Protein AF-A0A7C3SW52-F1 (afdb_monomer_lite)

Secondary structure (DSSP, 8-state):
-PPPHHHHHHHHHHHHHTT--HHHHHHHTTS-HHHHHHHHTT---STHHHHHHHHHHHHHHHHHHHHHHHHHHHHT--

Foldseek 3Di:
DKDDLVLLVVLVVLCVVLVHDLCNLCVVLVHDSVVSVCLSVVVDTDDVSVVVSVSSVVSSVVVVVVSVVVVVCVVVPD

Structure (mmCIF, N/CA/C/O backbone):
data_AF-A0A7C3SW52-F1
#
_entry.id   AF-A0A7C3SW52-F1
#
loop_
_atom_site.group_PDB
_atom_site.id
_atom_site.type_symbol
_atom_site.label_atom_id
_atom_site.label_alt_id
_atom_site.label_comp_id
_atom_site.label_asym_id
_atom_site.label_entity_id
_atom_site.label_seq_id
_atom_site.pdbx_PDB_ins_code
_atom_site.Cartn_x
_atom_site.Cartn_y
_atom_site.Cartn_z
_atom_site.occupancy
_atom_site.B_iso_or_equiv
_atom_site.auth_seq_id
_atom_site.auth_comp_id
_atom_site.auth_asym_id
_atom_site.auth_atom_id
_atom_site.pdbx_PDB_model_num
ATOM 1 N N . MET A 1 1 ? 22.021 -0.199 -3.405 1.00 52.62 1 MET A N 1
ATOM 2 C CA . MET A 1 1 ? 21.519 -1.537 -3.020 1.00 52.62 1 MET A CA 1
ATOM 3 C C . MET A 1 1 ? 20.307 -1.888 -3.870 1.00 52.62 1 MET A C 1
ATOM 5 O O . MET A 1 1 ? 19.452 -1.019 -4.021 1.00 52.62 1 MET A O 1
ATOM 9 N N . PRO A 1 2 ? 20.216 -3.106 -4.430 1.00 60.25 2 PRO A N 1
ATOM 10 C CA . PRO A 1 2 ? 18.977 -3.590 -5.032 1.00 60.25 2 PRO A CA 1
ATOM 11 C C . PRO A 1 2 ? 17.890 -3.710 -3.955 1.00 60.25 2 PRO A C 1
ATOM 13 O O . PRO A 1 2 ? 18.175 -4.058 -2.808 1.00 60.25 2 PRO A O 1
ATOM 16 N N . LEU A 1 3 ? 16.650 -3.371 -4.306 1.00 65.69 3 LEU A N 1
ATOM 17 C CA . LEU A 1 3 ? 15.516 -3.549 -3.409 1.00 65.69 3 LEU A CA 1
ATOM 18 C C . LEU A 1 3 ? 15.237 -5.050 -3.266 1.00 65.69 3 LEU A C 1
ATOM 20 O O . LEU A 1 3 ? 14.976 -5.720 -4.263 1.00 65.69 3 LEU A O 1
ATOM 24 N N . ASP A 1 4 ? 15.303 -5.566 -2.040 1.00 76.25 4 ASP A N 1
ATOM 25 C CA . ASP A 1 4 ? 14.988 -6.966 -1.759 1.00 76.25 4 ASP A CA 1
ATOM 26 C C . ASP A 1 4 ? 13.480 -7.209 -1.947 1.00 76.25 4 ASP A C 1
ATOM 28 O O . ASP A 1 4 ? 12.645 -6.497 -1.379 1.00 76.25 4 ASP A O 1
ATOM 32 N N . ARG A 1 5 ? 13.133 -8.237 -2.729 1.00 77.31 5 ARG A N 1
ATOM 33 C CA . ARG A 1 5 ? 11.760 -8.708 -2.948 1.00 77.31 5 ARG A CA 1
ATOM 34 C C . ARG A 1 5 ? 11.032 -8.977 -1.627 1.00 77.31 5 ARG A C 1
ATOM 36 O O . ARG A 1 5 ? 9.832 -8.721 -1.539 1.00 77.31 5 ARG A O 1
ATOM 43 N N . ASN A 1 6 ? 11.755 -9.402 -0.589 1.00 85.00 6 ASN A N 1
ATOM 44 C CA . ASN A 1 6 ? 11.202 -9.627 0.747 1.00 85.00 6 ASN A CA 1
ATOM 45 C C . ASN A 1 6 ? 10.588 -8.359 1.356 1.00 85.00 6 ASN A C 1
ATOM 47 O O . ASN A 1 6 ? 9.556 -8.431 2.020 1.00 85.00 6 ASN A O 1
ATOM 51 N N . LYS A 1 7 ? 11.176 -7.184 1.095 1.00 86.56 7 LYS A N 1
ATOM 52 C CA . LYS A 1 7 ? 10.668 -5.908 1.619 1.00 86.56 7 LYS A CA 1
ATOM 53 C C . LYS A 1 7 ? 9.326 -5.527 0.995 1.00 86.56 7 LYS A C 1
ATOM 55 O O . LYS A 1 7 ? 8.433 -5.056 1.691 1.00 86.56 7 LYS A O 1
ATOM 60 N N . ILE A 1 8 ? 9.168 -5.756 -0.308 1.00 88.62 8 ILE A N 1
ATOM 61 C CA . ILE A 1 8 ? 7.897 -5.527 -1.010 1.00 88.62 8 ILE A CA 1
ATOM 62 C C . ILE A 1 8 ? 6.827 -6.510 -0.527 1.00 88.62 8 ILE A C 1
ATOM 64 O O . ILE A 1 8 ? 5.689 -6.110 -0.288 1.00 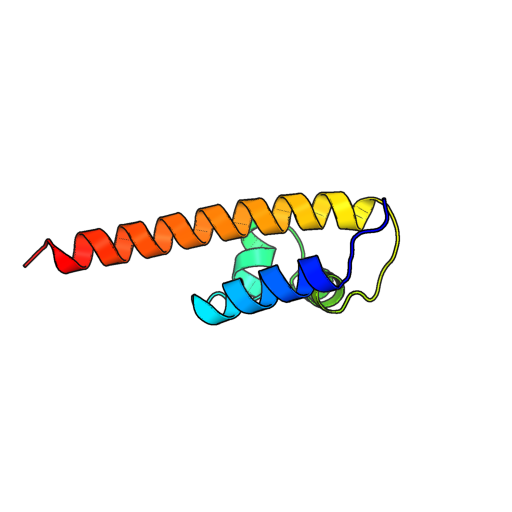88.62 8 ILE A O 1
ATOM 68 N N . GLU A 1 9 ? 7.190 -7.781 -0.335 1.00 90.12 9 GLU A N 1
ATOM 69 C CA . GLU A 1 9 ? 6.247 -8.787 0.157 1.00 90.12 9 GLU A CA 1
ATOM 70 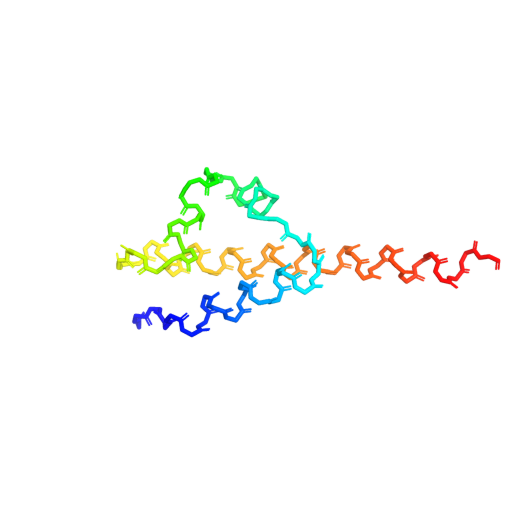C C . GLU A 1 9 ? 5.780 -8.477 1.590 1.00 90.12 9 GLU A C 1
ATOM 72 O O . GLU A 1 9 ? 4.609 -8.685 1.903 1.00 90.12 9 GLU A O 1
ATOM 77 N N . ALA A 1 10 ? 6.650 -7.915 2.438 1.00 92.38 10 ALA A N 1
ATOM 78 C CA . ALA A 1 10 ? 6.271 -7.439 3.767 1.00 92.38 10 ALA A CA 1
ATOM 79 C C . ALA A 1 10 ? 5.207 -6.329 3.696 1.00 92.38 10 ALA A C 1
ATOM 81 O O . ALA A 1 10 ? 4.142 -6.481 4.291 1.00 92.38 10 ALA A O 1
ATOM 82 N N . LEU A 1 11 ? 5.428 -5.276 2.897 1.00 93.38 11 LEU A N 1
ATOM 83 C CA . LEU A 1 11 ? 4.442 -4.196 2.725 1.00 93.38 11 LEU A CA 1
ATOM 84 C C . LEU A 1 11 ? 3.100 -4.716 2.192 1.00 93.38 11 LEU A C 1
ATOM 86 O O . LEU A 1 11 ? 2.035 -4.328 2.670 1.00 93.38 11 LEU A O 1
ATOM 90 N N . LYS A 1 12 ? 3.142 -5.646 1.235 1.00 94.56 12 LYS A N 1
ATOM 91 C CA . LYS A 1 12 ? 1.950 -6.283 0.668 1.00 94.56 12 LYS A CA 1
ATOM 92 C C . LYS A 1 12 ? 1.165 -7.082 1.711 1.00 94.56 12 LYS A C 1
ATOM 94 O O . LYS A 1 12 ? -0.067 -7.058 1.686 1.00 94.56 12 LYS A O 1
ATOM 99 N N . ARG A 1 13 ? 1.847 -7.798 2.612 1.00 95.56 13 ARG A N 1
ATOM 100 C CA . ARG A 1 13 ? 1.205 -8.515 3.727 1.00 95.56 13 ARG A CA 1
ATOM 101 C C . ARG A 1 13 ? 0.537 -7.541 4.687 1.00 95.56 13 ARG A C 1
ATOM 103 O O . ARG A 1 13 ? -0.644 -7.722 4.964 1.00 95.56 13 ARG A O 1
ATOM 110 N N . THR A 1 14 ? 1.243 -6.491 5.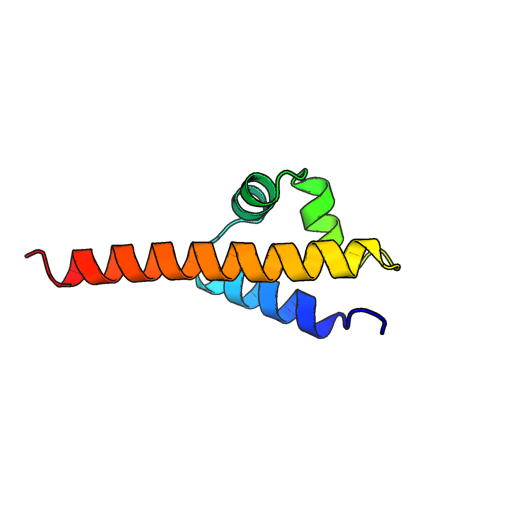107 1.00 96.31 14 THR A N 1
ATOM 111 C CA . THR A 1 14 ? 0.687 -5.451 5.984 1.00 96.31 14 THR A CA 1
ATOM 112 C C . THR A 1 14 ? -0.543 -4.805 5.352 1.00 96.31 14 THR A C 1
ATOM 114 O O . THR A 1 14 ? -1.611 -4.797 5.949 1.00 96.31 14 THR A O 1
ATOM 117 N N . ARG A 1 15 ? -0.451 -4.380 4.088 1.00 96.50 15 ARG A N 1
ATOM 118 C CA . ARG A 1 15 ? -1.578 -3.799 3.347 1.00 96.50 15 ARG A CA 1
ATOM 119 C C . ARG A 1 15 ? -2.816 -4.701 3.370 1.00 96.50 15 ARG A C 1
ATOM 121 O O . ARG A 1 15 ? -3.921 -4.224 3.597 1.00 96.50 15 ARG A O 1
ATOM 128 N N . ARG A 1 16 ? -2.637 -6.003 3.134 1.00 96.44 16 ARG A N 1
ATOM 129 C CA . ARG A 1 16 ? -3.738 -6.978 3.170 1.00 96.44 16 ARG A CA 1
ATOM 130 C C . ARG A 1 16 ? -4.311 -7.168 4.574 1.00 96.44 16 ARG A C 1
ATOM 132 O O . ARG A 1 16 ? -5.519 -7.333 4.680 1.00 96.44 16 ARG A O 1
ATOM 139 N N . ALA A 1 17 ? -3.476 -7.143 5.612 1.00 96.88 17 ALA A N 1
ATOM 140 C CA . ALA A 1 17 ? -3.914 -7.294 6.999 1.00 96.88 17 ALA A CA 1
ATOM 141 C C . ALA A 1 17 ? -4.849 -6.154 7.441 1.00 96.88 17 ALA A C 1
ATOM 143 O O . ALA A 1 17 ? -5.838 -6.415 8.111 1.00 96.88 17 ALA A O 1
ATOM 144 N N . TYR A 1 18 ? -4.590 -4.928 6.979 1.00 95.75 18 TYR A N 1
ATOM 145 C CA . TYR A 1 18 ? -5.435 -3.752 7.236 1.00 95.75 18 TYR A CA 1
ATOM 146 C C . TYR A 1 18 ? -6.581 -3.576 6.220 1.00 95.75 18 TYR A C 1
ATOM 148 O O . TYR A 1 18 ? -7.229 -2.536 6.184 1.00 95.75 18 TYR A O 1
ATOM 156 N N . GLY A 1 19 ? -6.830 -4.560 5.346 1.00 96.56 19 GLY A N 1
ATOM 157 C CA . GLY A 1 19 ? -7.917 -4.492 4.360 1.00 96.56 19 GLY A CA 1
ATOM 158 C C . GLY A 1 19 ? -7.718 -3.464 3.237 1.00 96.56 19 GLY A C 1
ATOM 159 O O . GLY A 1 19 ? -8.640 -3.216 2.465 1.00 96.56 19 GLY A O 1
ATOM 160 N N . ILE A 1 20 ? -6.520 -2.896 3.094 1.00 97.12 20 ILE A N 1
ATOM 161 C CA . ILE A 1 20 ? -6.223 -1.849 2.114 1.00 97.12 20 ILE A CA 1
ATOM 162 C C . ILE A 1 20 ? -6.048 -2.468 0.717 1.00 97.12 20 ILE A C 1
ATOM 164 O O . ILE A 1 20 ? -5.310 -3.440 0.515 1.00 97.12 20 ILE A O 1
ATOM 168 N N . SER A 1 21 ? -6.674 -1.896 -0.309 1.00 96.75 21 SER A N 1
ATOM 169 C CA . SER A 1 21 ? -6.556 -2.364 -1.694 1.00 96.75 21 SER A CA 1
ATOM 170 C C . SER A 1 21 ? -5.341 -1.775 -2.432 1.00 96.75 21 SER A C 1
ATOM 172 O O . SER A 1 21 ? -4.809 -0.720 -2.095 1.00 96.75 21 SER A O 1
ATOM 174 N N . GLN A 1 22 ? -4.906 -2.435 -3.515 1.00 96.25 22 GLN A N 1
ATOM 175 C CA . GLN A 1 22 ? -3.869 -1.886 -4.408 1.00 96.25 22 GLN A CA 1
ATOM 176 C C . GLN A 1 22 ? -4.290 -0.549 -5.039 1.00 96.25 22 GLN A C 1
ATOM 178 O O . GLN A 1 22 ? -3.442 0.289 -5.330 1.00 96.25 22 GLN A O 1
ATOM 183 N N . ALA A 1 23 ? -5.589 -0.370 -5.299 1.00 96.62 23 ALA A N 1
ATOM 184 C CA . ALA A 1 23 ? -6.117 0.830 -5.937 1.00 96.62 23 ALA A CA 1
ATOM 185 C C . ALA A 1 23 ? -6.034 2.048 -5.009 1.00 96.62 23 ALA A C 1
ATOM 187 O O . ALA A 1 23 ? -5.667 3.127 -5.467 1.00 96.62 23 ALA A O 1
ATOM 188 N N . GLU A 1 24 ? -6.312 1.870 -3.717 1.00 96.81 24 GLU A N 1
ATOM 189 C CA . GLU A 1 24 ? -6.220 2.947 -2.727 1.00 96.81 24 GLU A CA 1
ATOM 190 C C . GLU A 1 24 ? -4.785 3.438 -2.555 1.00 96.81 24 GLU A C 1
ATOM 192 O O . GLU A 1 24 ? -4.528 4.640 -2.648 1.00 96.81 24 GLU A O 1
ATOM 197 N N . VAL A 1 25 ? -3.836 2.511 -2.408 1.00 96.62 25 VAL A N 1
ATOM 198 C CA . VAL A 1 25 ? -2.417 2.868 -2.303 1.00 96.62 25 VAL A CA 1
ATOM 199 C C . VAL A 1 25 ? -1.926 3.532 -3.589 1.00 96.62 25 VAL A C 1
ATOM 201 O O . VAL A 1 25 ? -1.282 4.577 -3.533 1.00 96.62 25 VAL A O 1
ATOM 204 N N . ALA A 1 26 ? -2.261 2.978 -4.760 1.00 95.56 26 ALA A N 1
ATOM 205 C CA . ALA A 1 26 ? -1.869 3.557 -6.044 1.00 95.56 26 ALA A CA 1
ATOM 206 C C . ALA A 1 26 ? -2.407 4.988 -6.221 1.00 95.56 26 ALA A C 1
ATOM 208 O O . ALA A 1 26 ? -1.665 5.869 -6.658 1.00 95.56 26 ALA A O 1
ATOM 209 N N . LYS A 1 27 ? -3.663 5.229 -5.817 1.00 96.75 27 LYS A N 1
ATOM 210 C CA . LYS A 1 27 ? -4.291 6.555 -5.835 1.00 96.75 27 LYS A CA 1
ATOM 211 C C . LYS A 1 27 ? -3.535 7.543 -4.945 1.00 96.75 27 LYS A C 1
ATOM 213 O O . LYS A 1 27 ? -3.209 8.627 -5.419 1.00 96.75 27 LYS A O 1
ATOM 218 N N . ARG A 1 28 ? -3.206 7.169 -3.702 1.00 95.38 28 ARG A N 1
ATOM 219 C CA . ARG A 1 28 ? -2.428 8.021 -2.779 1.00 95.38 28 ARG A CA 1
ATOM 220 C C . ARG A 1 28 ? -1.007 8.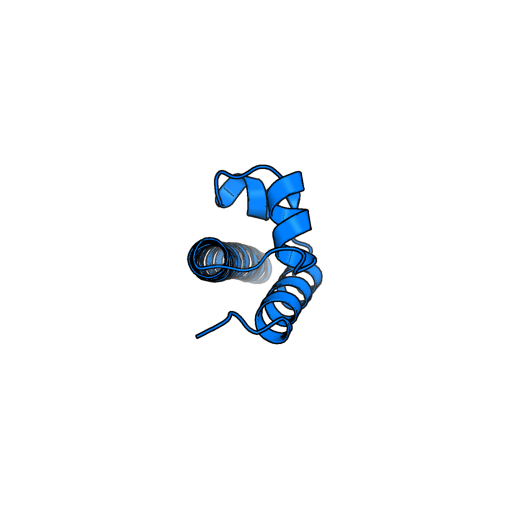280 -3.276 1.00 95.38 28 ARG A C 1
ATOM 222 O O . ARG A 1 28 ? -0.500 9.388 -3.167 1.00 95.38 28 ARG A O 1
ATOM 229 N N . MET A 1 29 ? -0.382 7.282 -3.892 1.00 94.06 29 MET A N 1
ATOM 230 C CA . MET A 1 29 ? 0.941 7.417 -4.500 1.00 94.06 29 MET A CA 1
ATOM 231 C C . MET A 1 29 ? 0.942 8.213 -5.819 1.00 94.06 29 MET A C 1
ATOM 233 O O . MET A 1 29 ? 2.024 8.466 -6.353 1.00 94.06 29 MET A O 1
ATOM 237 N N . GLY A 1 30 ? -0.224 8.568 -6.372 1.00 95.06 30 GLY A N 1
ATOM 238 C CA . GLY A 1 30 ? -0.337 9.281 -7.648 1.00 95.06 30 GLY A CA 1
ATOM 239 C C . GLY A 1 30 ? 0.114 8.460 -8.863 1.00 95.06 30 GLY A C 1
ATOM 240 O O . GLY A 1 30 ? 0.625 9.017 -9.831 1.00 95.06 30 GLY A O 1
ATOM 241 N N . ILE A 1 31 ? -0.028 7.132 -8.815 1.00 92.62 31 ILE A N 1
ATOM 242 C CA . ILE A 1 31 ? 0.383 6.201 -9.882 1.00 92.62 31 ILE A CA 1
ATOM 243 C C . ILE A 1 31 ? -0.785 5.316 -10.321 1.00 92.62 31 ILE A C 1
ATOM 245 O O . ILE A 1 31 ? -1.790 5.172 -9.627 1.00 92.62 31 ILE A O 1
ATOM 249 N N . SER A 1 32 ? -0.657 4.669 -11.480 1.00 94.06 32 SER A N 1
ATOM 250 C CA . SER A 1 32 ? -1.690 3.739 -11.938 1.00 94.06 32 SER A CA 1
ATOM 251 C C . SER A 1 32 ? -1.698 2.444 -11.117 1.00 94.06 32 SER A C 1
ATOM 253 O O . SER A 1 32 ? -0.651 1.919 -10.725 1.00 94.06 32 SER A O 1
ATOM 255 N N . ARG A 1 33 ? -2.888 1.856 -10.929 1.00 94.56 33 ARG A N 1
ATOM 256 C CA . ARG A 1 33 ? -3.050 0.540 -10.282 1.00 94.56 33 ARG A CA 1
ATOM 257 C C . ARG A 1 33 ? -2.216 -0.546 -10.969 1.00 94.56 33 ARG A C 1
ATOM 259 O O . ARG A 1 33 ? -1.631 -1.388 -10.300 1.00 94.56 33 ARG A O 1
ATOM 266 N N . CYS A 1 34 ? -2.136 -0.531 -12.302 1.00 90.81 34 CYS A N 1
ATOM 267 C CA . CYS A 1 34 ? -1.348 -1.505 -13.067 1.00 90.81 34 CYS A CA 1
ATOM 268 C C . CYS A 1 34 ? 0.160 -1.362 -12.809 1.00 90.81 34 CYS A C 1
ATOM 270 O O . CYS A 1 34 ? 0.870 -2.366 -12.708 1.00 90.81 34 CYS A O 1
ATOM 272 N N . PHE A 1 35 ? 0.648 -0.127 -12.654 1.00 89.56 35 PHE A N 1
ATOM 273 C CA . PHE A 1 35 ? 2.031 0.127 -12.258 1.00 89.56 35 PHE A CA 1
ATOM 274 C C . PHE A 1 35 ? 2.296 -0.371 -10.832 1.00 89.56 35 PHE A C 1
ATOM 276 O O . PHE A 1 35 ? 3.282 -1.068 -10.608 1.00 89.56 35 PHE A O 1
ATOM 283 N N . PHE A 1 36 ? 1.379 -0.113 -9.896 1.00 92.00 36 PHE A N 1
ATOM 284 C CA . PHE A 1 36 ? 1.477 -0.618 -8.525 1.00 92.00 36 PHE A CA 1
ATOM 285 C C . PHE A 1 36 ? 1.430 -2.155 -8.445 1.00 92.00 36 PHE A C 1
ATOM 287 O O . PHE A 1 36 ? 2.222 -2.768 -7.736 1.00 92.00 36 PHE A O 1
ATOM 294 N N . ALA A 1 37 ? 0.570 -2.812 -9.225 1.00 91.00 37 ALA A N 1
ATOM 295 C CA . ALA A 1 37 ? 0.533 -4.273 -9.296 1.00 91.00 37 ALA A CA 1
ATOM 296 C C . ALA A 1 37 ? 1.864 -4.857 -9.809 1.00 91.00 37 ALA A C 1
ATOM 298 O O . ALA A 1 37 ? 2.337 -5.865 -9.289 1.00 91.00 37 ALA A O 1
ATOM 299 N N . SER A 1 38 ? 2.497 -4.186 -10.780 1.00 87.81 38 SER A N 1
ATOM 300 C CA . SER A 1 38 ? 3.832 -4.557 -11.276 1.00 87.81 38 SER A CA 1
ATOM 301 C C . SER A 1 38 ? 4.937 -4.324 -10.234 1.00 87.81 38 SER A C 1
ATOM 303 O O . SER A 1 38 ? 5.943 -5.034 -10.225 1.00 87.81 38 SER A O 1
ATOM 305 N N . LEU A 1 39 ? 4.766 -3.315 -9.370 1.00 86.81 39 LEU A N 1
ATOM 306 C CA . LEU A 1 39 ? 5.663 -3.029 -8.250 1.00 86.81 39 LEU A CA 1
ATOM 307 C C . LEU A 1 39 ? 5.603 -4.163 -7.218 1.00 86.81 39 LEU A C 1
ATOM 309 O O . LEU A 1 39 ? 6.643 -4.706 -6.856 1.00 86.81 39 LEU A O 1
ATOM 313 N N . GLU A 1 40 ? 4.398 -4.567 -6.802 1.00 89.19 40 GLU A N 1
ATOM 314 C CA . GLU A 1 40 ? 4.206 -5.679 -5.858 1.00 89.19 40 GLU A CA 1
ATOM 315 C C . GLU A 1 40 ? 4.643 -7.038 -6.427 1.00 89.19 40 GLU A C 1
ATOM 317 O O . GLU A 1 40 ? 5.045 -7.920 -5.671 1.00 89.19 40 GLU A O 1
ATOM 322 N N . SER A 1 41 ? 4.586 -7.231 -7.749 1.00 84.06 41 SER A N 1
ATOM 323 C CA . SER A 1 41 ? 5.018 -8.484 -8.379 1.00 84.06 41 SER A CA 1
ATOM 324 C C . SER A 1 41 ? 6.541 -8.620 -8.493 1.00 84.06 41 SER A C 1
ATOM 326 O O . SER A 1 41 ? 7.026 -9.705 -8.811 1.00 84.06 41 SER A O 1
ATOM 328 N N . GLY A 1 42 ? 7.302 -7.546 -8.244 1.00 72.44 42 GLY A N 1
ATOM 329 C CA . GLY A 1 42 ? 8.763 -7.536 -8.362 1.00 72.44 42 GLY A CA 1
ATOM 330 C C . GLY A 1 42 ? 9.269 -7.671 -9.804 1.00 72.44 42 GLY A C 1
ATOM 331 O O . GLY A 1 42 ? 10.414 -8.051 -10.016 1.00 72.44 42 GLY A O 1
ATOM 332 N N . ALA A 1 43 ? 8.427 -7.376 -10.801 1.00 67.06 43 ALA A N 1
ATOM 333 C CA . ALA A 1 43 ? 8.716 -7.627 -12.218 1.00 67.06 43 ALA A CA 1
ATOM 334 C C . ALA A 1 43 ? 9.671 -6.605 -12.869 1.00 67.06 43 ALA A C 1
ATOM 336 O O . ALA A 1 43 ? 9.872 -6.637 -14.081 1.00 67.06 43 ALA A O 1
ATOM 337 N N . ARG A 1 44 ? 10.239 -5.664 -12.107 1.00 62.31 44 ARG A N 1
ATOM 338 C CA . ARG A 1 44 ? 11.147 -4.637 -12.633 1.00 62.31 44 ARG A CA 1
ATOM 339 C C . ARG A 1 44 ? 12.396 -4.530 -11.756 1.00 62.31 44 ARG A C 1
ATOM 341 O O . ARG A 1 44 ? 12.340 -4.789 -10.557 1.00 62.31 44 ARG A O 1
ATOM 348 N N . THR A 1 45 ? 13.508 -4.109 -12.349 1.00 57.09 45 THR A N 1
ATOM 349 C CA . THR A 1 45 ? 14.756 -3.723 -11.670 1.00 57.09 45 THR A CA 1
ATOM 350 C C . THR A 1 45 ? 15.059 -2.244 -11.931 1.00 57.09 45 THR A C 1
ATOM 352 O O . THR A 1 45 ? 14.536 -1.666 -12.882 1.00 57.09 45 THR A O 1
ATOM 355 N N . THR A 1 46 ? 15.936 -1.661 -11.098 1.00 64.50 46 THR A N 1
ATOM 356 C CA . THR A 1 46 ? 16.499 -0.282 -11.101 1.00 64.50 46 THR A CA 1
ATOM 357 C C . THR A 1 46 ? 15.856 0.755 -10.158 1.00 64.50 46 THR A C 1
ATOM 359 O O . THR A 1 46 ? 14.760 0.571 -9.634 1.00 64.50 46 THR A O 1
ATOM 362 N N . SER A 1 47 ? 16.614 1.835 -9.901 1.00 64.25 47 SER A N 1
ATO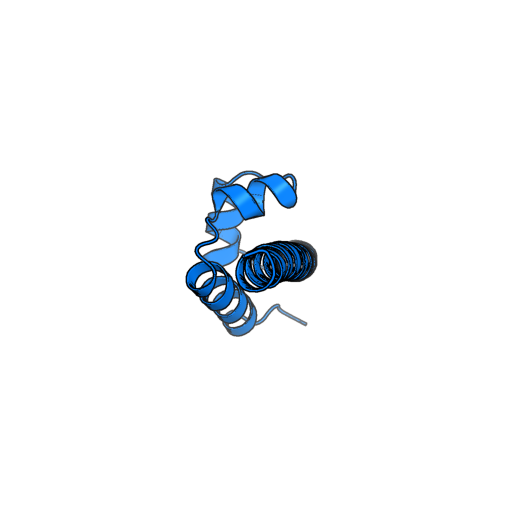M 363 C CA . SER A 1 47 ? 16.442 2.924 -8.911 1.00 64.25 47 SER A CA 1
ATOM 364 C C . SER A 1 47 ? 15.011 3.445 -8.712 1.00 64.25 47 SER A C 1
ATOM 366 O O . SER A 1 47 ? 14.597 3.739 -7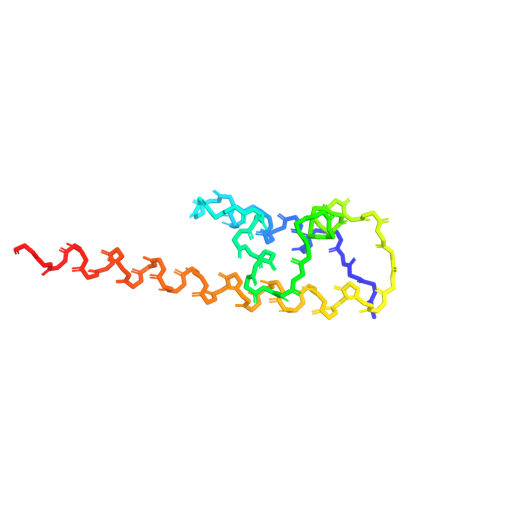.588 1.00 64.25 47 SER A O 1
ATOM 368 N N . THR A 1 48 ? 14.215 3.479 -9.779 1.00 71.88 48 THR A N 1
ATOM 369 C CA . THR A 1 48 ? 12.798 3.859 -9.745 1.00 71.88 48 THR A CA 1
ATOM 370 C C . THR A 1 48 ? 11.996 3.015 -8.744 1.00 71.88 48 THR A C 1
ATOM 372 O O . THR A 1 48 ? 11.179 3.564 -8.006 1.00 71.88 48 THR A O 1
ATOM 375 N N . LEU A 1 49 ? 12.286 1.713 -8.608 1.00 73.88 49 LEU A N 1
ATOM 376 C CA . LEU A 1 49 ? 11.663 0.869 -7.579 1.00 73.88 49 LEU A CA 1
ATOM 377 C C . LEU A 1 49 ? 11.964 1.322 -6.163 1.00 73.88 49 LEU A C 1
ATOM 379 O O . LEU A 1 49 ? 11.084 1.240 -5.317 1.00 73.88 49 LEU A O 1
ATOM 383 N N . TYR A 1 50 ? 13.184 1.781 -5.886 1.00 78.56 50 TYR A N 1
ATOM 384 C CA . TYR A 1 50 ? 13.544 2.198 -4.536 1.00 78.56 50 TYR A CA 1
ATOM 385 C C . TYR A 1 50 ? 12.749 3.441 -4.126 1.00 78.56 50 TYR A C 1
ATOM 387 O O . TYR A 1 50 ? 12.190 3.476 -3.032 1.00 78.56 50 TYR A O 1
ATOM 395 N N . LYS A 1 51 ? 12.601 4.416 -5.035 1.00 84.06 51 LYS A N 1
ATOM 396 C CA . LYS A 1 51 ? 11.742 5.589 -4.811 1.00 84.06 51 LYS A CA 1
ATOM 397 C C . LYS A 1 51 ? 10.285 5.182 -4.569 1.00 84.06 51 LYS A C 1
ATOM 399 O O . LYS A 1 51 ? 9.671 5.656 -3.617 1.00 84.06 51 LYS A O 1
ATOM 404 N N . HIS A 1 52 ? 9.734 4.295 -5.399 1.00 88.25 52 HIS A N 1
ATOM 405 C CA . HIS A 1 52 ? 8.350 3.845 -5.231 1.00 88.25 52 HIS A CA 1
ATOM 406 C C . HIS A 1 52 ? 8.150 2.963 -4.002 1.00 88.25 52 HIS A C 1
ATOM 408 O O . HIS A 1 52 ? 7.087 3.029 -3.405 1.00 88.25 52 HIS A O 1
ATOM 414 N N . TYR A 1 53 ? 9.155 2.197 -3.585 1.00 88.62 53 TYR A N 1
ATOM 415 C CA . TYR A 1 53 ? 9.129 1.451 -2.332 1.00 88.62 53 TYR A CA 1
ATOM 416 C C . TYR A 1 53 ? 9.077 2.383 -1.127 1.00 88.62 53 TYR A C 1
ATOM 418 O O . TYR A 1 53 ? 8.232 2.195 -0.261 1.00 88.62 53 TYR A O 1
ATOM 426 N N . GLN A 1 54 ? 9.947 3.396 -1.081 1.00 90.12 54 GLN A N 1
ATOM 427 C CA . GLN A 1 54 ? 9.948 4.364 0.019 1.00 90.12 54 GLN A CA 1
ATOM 428 C C . GLN A 1 54 ? 8.617 5.116 0.084 1.00 90.12 54 GLN A C 1
ATOM 430 O O . GLN A 1 54 ? 8.044 5.261 1.158 1.00 90.12 54 GLN A O 1
ATOM 435 N N . ASN A 1 55 ? 8.085 5.521 -1.073 1.00 93.88 55 ASN A N 1
ATOM 436 C CA . ASN A 1 55 ? 6.781 6.169 -1.125 1.00 93.88 55 ASN A CA 1
ATOM 437 C C . ASN A 1 55 ? 5.639 5.212 -0.737 1.00 93.88 55 ASN A C 1
ATOM 439 O O . ASN A 1 55 ? 4.746 5.611 -0.006 1.00 93.88 55 ASN A O 1
ATOM 443 N N . TYR A 1 56 ? 5.681 3.946 -1.169 1.00 93.94 56 TYR A N 1
ATOM 444 C CA . TYR A 1 56 ? 4.694 2.940 -0.769 1.00 93.94 56 TYR A CA 1
ATOM 445 C C . TYR A 1 56 ? 4.723 2.726 0.745 1.00 93.94 56 TYR A C 1
ATOM 447 O O . TYR A 1 56 ? 3.680 2.802 1.382 1.00 93.94 56 TYR A O 1
ATOM 455 N N . ARG A 1 57 ? 5.907 2.520 1.328 1.00 94.50 57 ARG A N 1
ATOM 456 C CA . ARG A 1 57 ? 6.068 2.369 2.775 1.00 94.50 57 ARG A CA 1
ATOM 457 C C . ARG A 1 57 ? 5.447 3.545 3.526 1.00 94.50 57 ARG A C 1
ATOM 459 O O . ARG A 1 57 ? 4.602 3.313 4.377 1.00 94.50 57 ARG A O 1
ATOM 466 N N . LYS A 1 58 ? 5.831 4.771 3.161 1.00 96.06 58 LYS A N 1
ATOM 467 C CA . LYS A 1 58 ? 5.329 5.992 3.795 1.00 96.06 58 LYS A CA 1
ATOM 468 C C . LYS A 1 58 ? 3.806 6.097 3.690 1.00 96.06 58 LYS A C 1
ATOM 470 O O . LYS A 1 58 ? 3.139 6.249 4.700 1.00 96.06 58 LYS A O 1
ATOM 475 N N . VAL A 1 59 ? 3.266 5.979 2.475 1.00 96.62 59 VAL A N 1
ATOM 476 C CA . VAL A 1 59 ? 1.817 6.065 2.245 1.00 96.62 59 VAL A CA 1
ATOM 477 C C . VAL A 1 59 ? 1.087 5.001 3.051 1.00 96.62 59 VAL A C 1
ATOM 479 O O . VAL A 1 59 ? 0.056 5.304 3.630 1.00 96.62 59 VAL A O 1
ATOM 482 N N . LEU A 1 60 ? 1.601 3.768 3.085 1.00 96.38 60 LEU A N 1
ATOM 483 C CA . LEU A 1 60 ? 0.979 2.671 3.815 1.00 96.38 60 LEU A CA 1
ATOM 484 C C . LEU A 1 60 ? 0.979 2.912 5.328 1.00 96.38 60 LEU A C 1
ATOM 486 O O . LEU A 1 60 ? -0.045 2.655 5.946 1.00 96.38 60 LEU A O 1
ATOM 490 N N . GLU A 1 61 ? 2.088 3.401 5.891 1.00 95.62 61 GLU A N 1
ATOM 491 C CA . GLU A 1 61 ? 2.180 3.812 7.301 1.00 95.62 61 GLU A CA 1
ATOM 492 C C . GLU A 1 61 ? 1.120 4.891 7.607 1.00 95.62 61 GLU A C 1
ATOM 494 O O . GLU A 1 61 ? 0.296 4.683 8.487 1.00 95.62 61 GLU A O 1
ATOM 499 N N . GLU A 1 62 ? 1.010 5.942 6.784 1.00 96.62 62 GLU A N 1
ATOM 500 C CA . GLU A 1 62 ? -0.024 6.984 6.943 1.00 96.62 62 GLU A CA 1
ATOM 501 C C . GLU A 1 62 ? -1.459 6.421 6.864 1.00 96.62 62 GLU A C 1
ATOM 503 O O . GLU A 1 62 ? -2.323 6.809 7.645 1.00 96.62 62 GLU A O 1
ATOM 508 N N . MET A 1 63 ? -1.741 5.485 5.941 1.00 96.31 63 MET A N 1
ATOM 509 C CA . MET A 1 63 ? -3.075 4.862 5.861 1.00 96.31 63 MET A CA 1
ATOM 510 C C . MET A 1 63 ? -3.409 4.056 7.117 1.00 96.31 63 MET A C 1
ATOM 512 O O . MET A 1 63 ? -4.574 3.977 7.499 1.00 96.31 63 MET A O 1
ATOM 516 N N . ILE A 1 64 ? -2.410 3.380 7.683 1.00 96.19 64 ILE A N 1
ATOM 517 C CA . ILE A 1 64 ? -2.572 2.542 8.868 1.00 96.19 64 ILE A CA 1
ATOM 518 C C . ILE A 1 64 ? -2.849 3.424 10.076 1.00 96.19 64 ILE A C 1
ATOM 520 O O . ILE A 1 64 ? -3.837 3.174 10.757 1.00 96.19 64 ILE A O 1
ATOM 524 N N . ASP A 1 65 ? -2.066 4.486 10.263 1.00 94.56 65 ASP A N 1
ATOM 525 C CA . ASP A 1 65 ? -2.267 5.449 11.347 1.00 94.56 65 ASP A CA 1
ATOM 526 C C . ASP A 1 65 ? -3.688 6.042 11.300 1.00 94.56 65 ASP A C 1
ATOM 528 O O . ASP A 1 65 ? -4.378 6.094 12.315 1.00 94.56 65 ASP A O 1
ATOM 532 N N . GLU A 1 66 ? -4.184 6.402 10.108 1.00 94.44 66 GLU A N 1
ATOM 533 C CA . GLU A 1 66 ? -5.563 6.880 9.926 1.00 94.44 66 GLU A CA 1
ATOM 534 C C . GLU A 1 66 ? -6.625 5.820 10.276 1.00 94.44 66 GLU A C 1
ATOM 536 O O . GLU A 1 66 ? -7.698 6.155 10.780 1.00 94.44 66 GLU A O 1
ATOM 541 N N . ILE A 1 67 ? -6.384 4.543 9.961 1.00 93.06 67 ILE A N 1
ATOM 542 C CA . ILE A 1 67 ? -7.311 3.451 10.302 1.00 93.06 67 ILE A CA 1
ATOM 543 C C . ILE A 1 67 ? -7.317 3.231 11.814 1.00 93.06 67 ILE A C 1
ATOM 545 O O . ILE A 1 67 ? -8.391 3.151 12.407 1.00 93.06 67 ILE A O 1
ATOM 549 N N . GLU A 1 68 ? -6.141 3.160 12.430 1.00 92.50 68 GLU A N 1
ATOM 550 C CA . GLU A 1 68 ? -5.990 2.946 13.867 1.00 92.50 68 GLU A CA 1
ATOM 551 C C . GLU A 1 68 ? -6.582 4.105 14.671 1.00 92.50 68 GLU A C 1
ATOM 553 O O . GLU A 1 68 ? -7.311 3.863 15.630 1.00 92.50 68 GLU A O 1
ATOM 558 N N . GLU A 1 69 ? -6.376 5.354 14.247 1.00 90.94 69 GLU A N 1
ATOM 559 C CA . GLU A 1 69 ? -7.001 6.520 14.874 1.00 90.94 69 GLU A CA 1
ATOM 560 C C . GLU A 1 69 ? -8.534 6.455 14.792 1.00 90.94 69 GLU A C 1
ATOM 562 O O . GLU A 1 69 ? -9.232 6.710 15.777 1.00 90.94 69 GLU A O 1
ATOM 567 N N . ARG A 1 70 ? -9.083 6.078 13.632 1.00 88.19 70 ARG A N 1
ATOM 568 C CA . ARG A 1 70 ? -10.537 5.952 13.451 1.00 88.19 70 ARG A CA 1
ATOM 569 C C . ARG A 1 70 ? -11.145 4.858 14.322 1.00 88.19 70 ARG A C 1
ATOM 571 O O . ARG A 1 70 ? -12.216 5.078 14.886 1.00 88.19 70 ARG A O 1
ATOM 578 N N . GLU A 1 71 ? -10.496 3.700 14.418 1.00 87.81 71 GLU A N 1
ATOM 579 C CA . GLU A 1 71 ? -10.956 2.617 15.294 1.00 87.81 71 GLU A CA 1
ATOM 580 C C . GLU A 1 71 ? -10.815 3.014 16.773 1.00 87.81 71 GLU A C 1
ATOM 582 O O . GLU A 1 71 ? -11.761 2.839 17.538 1.00 87.81 71 GLU A O 1
ATOM 587 N N . PHE A 1 72 ? -9.719 3.674 17.160 1.00 82.81 72 PHE A N 1
ATOM 588 C CA . PHE A 1 72 ? -9.503 4.159 18.526 1.00 82.81 72 PHE A CA 1
ATOM 589 C C . PHE A 1 72 ? -10.607 5.115 19.003 1.00 82.81 72 PHE A C 1
ATOM 591 O O . PHE A 1 72 ? -11.124 4.976 20.113 1.00 82.81 72 PHE A O 1
ATOM 598 N N . TRP A 1 73 ? -11.008 6.086 18.175 1.00 81.19 73 TRP A N 1
ATOM 599 C CA . TRP A 1 73 ? -12.083 7.016 18.541 1.00 81.19 73 TRP A CA 1
ATOM 600 C C . TRP A 1 73 ? -13.469 6.366 18.550 1.00 81.19 73 TRP A C 1
ATOM 602 O O . TRP A 1 73 ? -14.341 6.807 19.297 1.00 81.19 73 TRP A O 1
ATOM 612 N N . LYS A 1 74 ? -13.674 5.302 17.768 1.00 80.94 74 LYS A N 1
ATOM 613 C CA . LYS A 1 74 ? -14.920 4.528 17.754 1.00 80.94 74 LYS A CA 1
ATOM 614 C C . LYS A 1 74 ? -15.113 3.730 19.046 1.00 80.94 74 LYS A C 1
ATOM 616 O O . LYS A 1 74 ? -16.228 3.675 19.544 1.00 80.94 74 LYS A O 1
ATOM 621 N N . GLU A 1 75 ? -14.044 3.173 19.614 1.00 76.62 75 GLU A N 1
ATOM 622 C CA . GLU A 1 75 ? -14.091 2.401 20.868 1.00 76.62 75 GLU A CA 1
ATOM 623 C C . GLU A 1 75 ? -14.310 3.262 22.126 1.00 76.62 75 GLU A C 1
ATOM 625 O O . GLU A 1 75 ? -14.664 2.741 23.181 1.00 76.62 75 GLU A O 1
ATOM 630 N N . ARG A 1 76 ? -14.086 4.581 22.045 1.00 75.19 76 ARG A N 1
ATOM 631 C CA . ARG A 1 76 ? -14.212 5.512 23.185 1.00 75.19 76 ARG A CA 1
ATOM 632 C C . ARG A 1 76 ? -15.440 6.421 23.126 1.00 75.19 76 ARG A C 1
ATOM 634 O O . ARG A 1 76 ? -15.629 7.219 24.041 1.00 75.19 76 ARG A O 1
ATOM 641 N N . GLY A 1 77 ? -16.208 6.348 22.043 1.00 65.19 77 GLY A N 1
ATOM 642 C CA . GLY A 1 77 ? -17.322 7.242 21.732 1.00 65.19 77 GLY A CA 1
ATOM 643 C C . GLY A 1 77 ? -18.714 6.653 21.977 1.00 65.19 77 GLY A C 1
ATOM 644 O O . GLY A 1 77 ? -19.631 7.032 21.251 1.00 65.19 77 GLY A O 1
ATOM 645 N N . GLU A 1 78 ? -18.866 5.751 22.952 1.00 53.94 78 GLU A N 1
ATOM 646 C CA . GLU A 1 78 ? -20.159 5.238 23.447 1.00 53.94 78 GLU A CA 1
ATOM 647 C C . GLU A 1 78 ? -20.430 5.685 24.889 1.00 53.94 78 GLU A C 1
ATOM 649 O O . GLU A 1 78 ? -19.510 5.574 25.735 1.00 53.94 78 GLU A O 1
#

Sequence (78 aa):
MPLDRNKIEALKRTRRAYGISQAEVAKRMGISRCFFASLESGARTTSTLYKHYQNYRKVLEEMIDEIEEREFWKERGE

Radius of gyration: 13.97 Å; chains: 1; bounding box: 42×19×36 Å

pLDDT: mean 86.7, std 11.83, range [52.62, 97.12]